Protein AF-Q9F8M1-F1 (afdb_monomer)

Sequence (147 aa):
ARGYRLKRGLLKGEAEVVGTVFWGDSILPENMEEALKQILSMIKEYNPDLVVAVPAFNAGRYGTACGAVAEAVVKNLGIPAVTGMYPENPGVEMYKKSVYIIATADSAIGMRNAIPKMAALGLKLLKKEEIGTPEQEGYIARGIRKN

Mean predicted aligned error: 5.14 Å

pLDDT: mean 87.05, std 12.94, range [32.91, 97.69]

InterPro domains:
  IPR010187 Selenoprotein B, glycine/betaine/sarcosine/D-proline reductase [PF07355] (9-147)
  IPR010187 Selenoprotein B, glycine/betaine/sarcosine/D-proline reductase [TIGR01918] (9-147)

Nearest PDB structures (foldseek):
  1fcj-assembly2_D  TM=5.327E-01  e=2.006E-01  Salmonella enterica subsp. enterica serovar Typhimurium
  4b46-assembly1_A  TM=5.431E-01  e=9.671E-01  Haloferax volcanii
  5j5v-assembly1_A  TM=5.435E-01  e=9.104E-01  Escherichia coli O157:H7
  1x94-assembly1_A  TM=5.390E-01  e=1.569E+00  Vibrio cholerae
  1d6s-assembly1_B  TM=5.321E-01  e=2.256E+00  Salmonella enterica subsp. enterica serovar Typhimurium

Secondary structure (DSSP, 8-state):
--PPPPPGGGGTTS----------S---GGGHHHHHHHHHHHHHHT--S-EEPPP-TT-HHHHHHHHHHHHHHHHHH---EEEEE-TTSHHHHHHTTTSEEEE--SSGGGHHHHHHHHHHHHHHHHTTPPP--HHHH-BPP--PPP-

Radius of gyration: 14.23 Å; Cα contacts (8 Å, |Δi|>4): 236; chains: 1; bounding box: 32×32×37 Å

Foldseek 3Di:
DPDDDQDPVLLVVVDDDLDDDDDDLPCDPVCVVVSLVVSVVVVVVSVDQEEEQEEPAQVQSSLLNSLSNQLCCCVPVVHAYEYEYACPRPSCVVRLQRHWYAHFHNDPVRVVVRSSLRSVVRSCSSVVHDDDDCVVSRTDDSPDDDD

Organism: Carboxydothermus hydrogenoformans (NCBI:txid129958)

Structure (mmCIF, N/CA/C/O backbone):
data_AF-Q9F8M1-F1
#
_entry.id   AF-Q9F8M1-F1
#
loop_
_atom_site.group_PDB
_atom_site.id
_atom_site.type_symbol
_atom_site.label_atom_id
_atom_site.label_alt_id
_atom_site.label_comp_id
_atom_site.label_asym_id
_atom_site.label_entity_id
_atom_site.label_seq_id
_atom_site.pdbx_PDB_ins_code
_atom_site.Cartn_x
_atom_site.Cartn_y
_atom_site.Cartn_z
_atom_site.occupancy
_atom_site.B_iso_or_equiv
_atom_site.auth_seq_id
_atom_site.auth_comp_id
_atom_site.auth_asym_id
_atom_site.auth_atom_id
_atom_site.pdbx_PDB_model_num
ATOM 1 N N . ALA A 1 1 ? -7.096 -12.940 -17.910 1.00 33.59 1 ALA A N 1
ATOM 2 C CA . ALA A 1 1 ? -6.105 -12.954 -16.811 1.00 33.59 1 ALA A CA 1
ATOM 3 C C . ALA A 1 1 ? -6.789 -13.417 -15.524 1.00 33.59 1 ALA A C 1
ATOM 5 O O . ALA A 1 1 ? -7.895 -12.960 -15.259 1.00 33.59 1 ALA A O 1
ATOM 6 N N . ARG A 1 2 ? -6.209 -14.354 -14.754 1.00 32.91 2 ARG A N 1
ATOM 7 C CA . ARG A 1 2 ? -6.777 -14.769 -13.455 1.00 32.91 2 ARG A CA 1
ATOM 8 C C . ARG A 1 2 ? -6.548 -13.648 -12.441 1.00 32.91 2 ARG A C 1
ATOM 10 O O . ARG A 1 2 ? -5.453 -13.515 -11.911 1.00 32.91 2 ARG A O 1
ATOM 17 N N . GLY A 1 3 ? -7.566 -12.825 -12.221 1.00 41.03 3 GLY A N 1
ATOM 18 C CA . GLY A 1 3 ? -7.569 -11.836 -11.152 1.00 41.03 3 GLY A CA 1
ATOM 19 C C . GLY A 1 3 ? -7.757 -12.514 -9.799 1.00 41.03 3 GLY A C 1
ATOM 20 O O . GLY A 1 3 ? -8.746 -13.215 -9.594 1.00 41.03 3 GLY A O 1
ATOM 21 N N . TYR A 1 4 ? -6.812 -12.336 -8.881 1.00 47.28 4 TYR A N 1
ATOM 22 C CA . TYR A 1 4 ? -6.910 -12.871 -7.524 1.00 47.28 4 TYR A CA 1
ATOM 23 C C . TYR A 1 4 ? -7.567 -11.830 -6.614 1.00 47.28 4 TYR A C 1
ATOM 25 O O . TYR A 1 4 ? -7.164 -10.672 -6.599 1.00 47.28 4 TYR A O 1
ATOM 33 N N . ARG A 1 5 ? -8.598 -12.243 -5.869 1.00 56.44 5 ARG A N 1
ATOM 34 C CA . ARG A 1 5 ? -9.344 -11.388 -4.933 1.00 56.44 5 ARG A CA 1
ATOM 35 C C . ARG A 1 5 ? -8.867 -11.627 -3.505 1.00 56.44 5 ARG A C 1
ATOM 37 O O . ARG A 1 5 ? -8.577 -12.769 -3.134 1.00 56.44 5 ARG A O 1
ATOM 44 N N . LEU A 1 6 ? -8.847 -10.576 -2.687 1.00 60.38 6 LEU A N 1
ATOM 45 C CA . LEU A 1 6 ? -8.650 -10.718 -1.247 1.00 60.38 6 LEU A CA 1
ATOM 46 C C . LEU A 1 6 ? -9.801 -11.569 -0.679 1.00 60.38 6 LEU A C 1
ATOM 48 O O . LEU A 1 6 ? -10.975 -11.268 -0.890 1.00 60.38 6 LEU A O 1
ATOM 52 N N . LYS A 1 7 ? -9.486 -12.685 -0.013 1.00 60.84 7 LYS A N 1
ATOM 53 C CA . LYS A 1 7 ? -10.519 -13.579 0.536 1.00 60.84 7 LYS A CA 1
ATOM 54 C C . LYS A 1 7 ? -11.174 -12.939 1.763 1.00 60.84 7 LYS A C 1
ATOM 56 O O . LYS A 1 7 ? -10.461 -12.512 2.666 1.00 60.84 7 LYS A O 1
ATOM 61 N N . ARG A 1 8 ? -12.512 -12.991 1.848 1.00 59.88 8 ARG A N 1
ATOM 62 C CA . ARG A 1 8 ? -13.319 -12.467 2.976 1.00 59.88 8 ARG A CA 1
ATOM 63 C C . ARG A 1 8 ? -12.805 -12.895 4.362 1.00 59.88 8 ARG A C 1
ATOM 65 O O . ARG A 1 8 ? -12.790 -12.086 5.279 1.00 59.88 8 ARG A O 1
ATOM 72 N N . GLY A 1 9 ? -12.309 -14.128 4.507 1.00 63.16 9 GLY A N 1
ATOM 73 C CA . GLY A 1 9 ? -11.788 -14.638 5.785 1.00 63.16 9 GLY A CA 1
ATOM 74 C C . GLY A 1 9 ? -10.552 -13.904 6.330 1.00 63.16 9 GLY A C 1
ATOM 75 O O . GLY A 1 9 ? -10.303 -13.948 7.528 1.00 63.16 9 GLY A O 1
ATOM 76 N N . LEU A 1 10 ? -9.797 -13.196 5.483 1.00 75.62 10 LEU A N 1
ATOM 77 C CA . LEU A 1 10 ? -8.617 -12.431 5.910 1.00 75.62 10 LEU A CA 1
ATOM 78 C C . LEU A 1 10 ? -8.978 -11.117 6.607 1.00 75.62 10 LEU A C 1
ATOM 80 O O . LEU A 1 10 ? -8.174 -10.598 7.374 1.00 75.62 10 LEU A O 1
ATOM 84 N N . LEU A 1 11 ? -10.184 -10.606 6.357 1.00 77.31 11 LEU A N 1
ATOM 85 C CA . LEU A 1 11 ? -10.702 -9.387 6.972 1.00 77.31 11 LEU A CA 1
ATOM 86 C C . LEU A 1 11 ? -11.420 -9.668 8.300 1.00 77.31 11 LEU A C 1
ATOM 88 O O . LEU A 1 11 ? -11.963 -8.748 8.893 1.00 77.31 11 LEU A O 1
ATOM 92 N N . LYS A 1 12 ? -11.457 -10.934 8.754 1.00 78.50 12 LYS A N 1
ATOM 93 C CA . LYS A 1 12 ? -12.072 -11.381 10.021 1.00 78.50 12 LYS A CA 1
ATOM 94 C C . LYS A 1 12 ? -13.532 -10.932 10.229 1.00 78.50 12 LYS A C 1
ATOM 96 O O . LYS A 1 12 ? -13.999 -10.868 11.357 1.00 78.50 12 LYS A O 1
ATOM 101 N N . GLY A 1 13 ? -14.257 -10.648 9.144 1.00 80.44 13 GLY A N 1
ATOM 102 C CA . GLY A 1 13 ? -15.625 -10.115 9.200 1.00 80.44 13 GLY A CA 1
ATOM 103 C C . GLY A 1 13 ? -15.715 -8.624 9.543 1.00 80.44 13 GLY A C 1
ATOM 104 O O . GLY A 1 13 ? -16.816 -8.104 9.652 1.00 80.44 13 GLY A O 1
ATOM 105 N N . GLU A 1 14 ? -14.581 -7.937 9.681 1.00 83.00 14 GLU A N 1
ATOM 106 C CA . GLU A 1 14 ? -14.504 -6.519 10.051 1.00 83.00 14 GLU A CA 1
ATOM 107 C C . GLU A 1 14 ? -14.547 -5.580 8.839 1.00 83.00 14 GLU A C 1
ATOM 109 O O . GLU A 1 14 ? -14.772 -4.384 8.983 1.00 83.00 14 GLU A O 1
ATOM 114 N N . ALA A 1 15 ? -14.322 -6.120 7.642 1.00 84.81 15 ALA A N 1
ATOM 115 C CA . ALA A 1 15 ? -14.454 -5.410 6.380 1.00 84.81 15 ALA A CA 1
ATOM 116 C C . ALA A 1 15 ? -14.885 -6.374 5.270 1.00 84.81 15 ALA A C 1
ATOM 118 O O . ALA A 1 15 ? -14.707 -7.596 5.367 1.00 84.81 15 ALA A O 1
ATOM 119 N N . GLU A 1 16 ? -15.402 -5.818 4.179 1.00 86.94 16 GLU A N 1
ATOM 120 C CA . GLU A 1 16 ? -15.739 -6.565 2.975 1.00 86.94 16 GLU A CA 1
ATOM 121 C C . GLU A 1 16 ? -15.054 -5.999 1.731 1.00 86.94 16 GLU A C 1
ATOM 123 O O . GLU A 1 16 ? -14.680 -4.832 1.659 1.00 86.94 16 GLU A O 1
ATOM 128 N N . VAL A 1 17 ? -14.865 -6.859 0.731 1.00 88.25 17 VAL A N 1
ATOM 129 C CA . VAL A 1 17 ? -14.338 -6.435 -0.567 1.00 88.25 17 VAL A CA 1
ATOM 130 C C . VAL A 1 17 ? -15.503 -5.920 -1.405 1.00 88.25 17 VAL A C 1
ATOM 132 O O . VAL A 1 17 ? -16.269 -6.725 -1.938 1.00 88.25 17 VAL A O 1
ATOM 135 N N . VAL A 1 18 ? -15.608 -4.596 -1.519 1.00 89.38 18 VAL A N 1
ATOM 136 C CA . VAL A 1 18 ? -16.657 -3.899 -2.287 1.00 89.38 18 VAL A CA 1
ATOM 137 C C . VAL A 1 18 ? -16.388 -3.868 -3.795 1.00 89.38 18 VAL A C 1
ATOM 139 O O . VAL A 1 18 ? -17.317 -3.765 -4.588 1.00 89.38 18 VAL A O 1
ATOM 142 N N . GLY A 1 19 ? -15.127 -4.022 -4.212 1.00 87.62 19 GLY A N 1
ATOM 143 C CA . GLY A 1 19 ? -14.735 -3.959 -5.618 1.00 87.62 19 GLY A CA 1
ATOM 144 C C . GLY A 1 19 ? -13.337 -4.505 -5.885 1.00 87.62 19 GLY A C 1
ATOM 145 O O . GLY A 1 19 ? -12.539 -4.749 -4.980 1.00 87.62 19 GLY A O 1
ATOM 146 N N . THR A 1 20 ? -13.0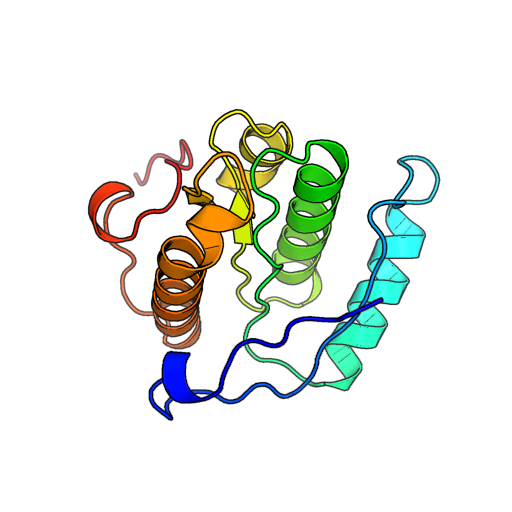24 -4.737 -7.157 1.00 88.62 20 THR A N 1
ATOM 147 C CA . THR A 1 20 ? -11.662 -5.048 -7.608 1.00 88.62 20 THR A CA 1
ATOM 148 C C . THR A 1 20 ? -11.445 -4.384 -8.956 1.00 88.62 20 THR A C 1
ATOM 150 O O . THR A 1 20 ? -12.089 -4.752 -9.936 1.00 88.62 20 THR A O 1
ATOM 153 N N . VAL A 1 21 ? -10.531 -3.420 -8.997 1.00 86.81 21 VAL A N 1
ATOM 154 C CA . VAL A 1 21 ? -10.140 -2.729 -10.226 1.00 86.81 21 VAL A CA 1
ATOM 155 C C . VAL A 1 21 ? -8.913 -3.427 -10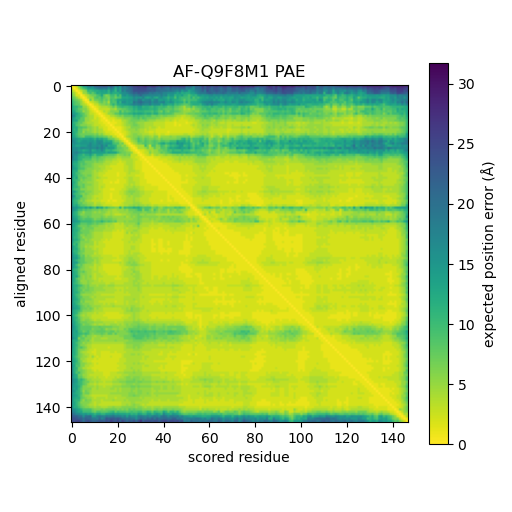.799 1.00 86.81 21 VAL A C 1
ATOM 157 O O . VAL A 1 21 ? -7.936 -3.658 -10.087 1.00 86.81 21 VAL A O 1
ATOM 160 N N . PHE A 1 22 ? -8.964 -3.777 -12.082 1.00 82.50 22 PHE A N 1
ATOM 161 C CA . PHE A 1 22 ? -7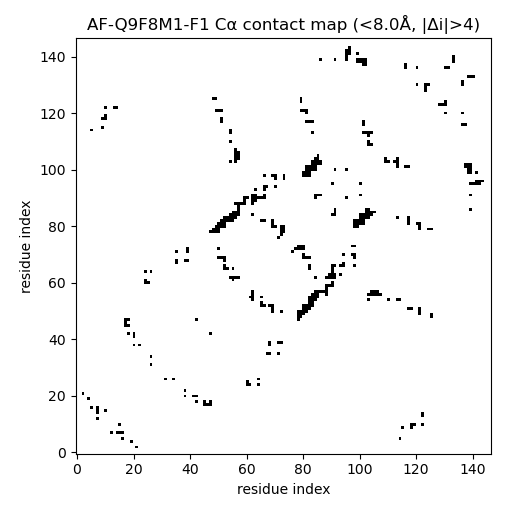.821 -4.328 -12.801 1.00 82.50 22 PHE A CA 1
ATOM 162 C C . PHE A 1 22 ? -7.191 -3.231 -13.643 1.00 82.50 22 PHE A C 1
ATOM 164 O O . PHE A 1 22 ? -7.822 -2.707 -14.554 1.00 82.50 22 PHE A O 1
ATOM 171 N N . TRP A 1 23 ? -5.930 -2.929 -13.365 1.00 75.25 23 TRP A N 1
ATOM 172 C CA . TRP A 1 23 ? -5.093 -2.120 -14.235 1.00 75.25 23 TRP A CA 1
ATOM 173 C C . TRP A 1 23 ? -3.821 -2.909 -14.548 1.00 75.25 23 TRP A C 1
ATOM 175 O O . TRP A 1 23 ? -3.325 -3.673 -13.715 1.00 75.25 23 TRP A O 1
ATOM 185 N N . GLY A 1 24 ? -3.336 -2.796 -15.782 1.00 68.25 24 GLY A N 1
ATOM 186 C CA . GLY A 1 24 ? -2.088 -3.439 -16.188 1.00 68.25 24 GLY A CA 1
ATOM 187 C C . GLY A 1 24 ? -0.865 -2.789 -15.533 1.00 68.25 24 GLY A C 1
ATOM 188 O O . GLY A 1 24 ? -0.942 -1.720 -14.934 1.00 68.25 24 GLY A O 1
ATOM 189 N N . ASP A 1 25 ? 0.299 -3.400 -15.719 1.00 68.56 25 ASP A N 1
ATOM 190 C CA . ASP A 1 25 ? 1.614 -2.845 -15.358 1.00 68.56 25 ASP A CA 1
ATOM 191 C C . ASP A 1 25 ? 2.140 -1.815 -16.381 1.00 68.56 25 ASP A C 1
ATOM 193 O O . ASP A 1 25 ? 3.269 -1.330 -16.292 1.00 68.56 25 ASP A O 1
ATOM 197 N N . SER A 1 26 ? 1.311 -1.479 -17.370 1.00 65.56 26 SER A N 1
ATOM 198 C CA . SER A 1 26 ? 1.644 -0.630 -18.512 1.00 65.56 26 SER A CA 1
ATOM 199 C C . SER A 1 26 ? 1.279 0.839 -18.301 1.00 65.56 26 SER A C 1
ATOM 201 O O . SER A 1 26 ? 1.026 1.550 -19.267 1.00 65.56 26 SER A O 1
ATOM 203 N N . ILE A 1 27 ? 1.271 1.311 -17.049 1.00 67.88 27 ILE A N 1
ATOM 204 C CA . ILE A 1 27 ? 1.252 2.753 -16.782 1.00 67.88 27 ILE A CA 1
ATOM 205 C C . ILE A 1 27 ? 2.602 3.302 -17.246 1.00 67.88 27 ILE A C 1
ATOM 207 O O . ILE A 1 27 ? 3.621 3.129 -16.576 1.00 67.88 27 ILE A O 1
ATOM 211 N N . LEU A 1 28 ? 2.612 3.896 -18.435 1.00 65.31 28 LEU A N 1
ATOM 212 C CA . LEU A 1 28 ? 3.782 4.563 -18.983 1.00 65.31 28 LEU A CA 1
ATOM 213 C C . LEU A 1 28 ? 3.901 5.971 -18.375 1.00 65.31 28 LEU A C 1
ATOM 215 O O . LEU A 1 28 ? 2.864 6.590 -18.114 1.00 65.31 28 LEU A O 1
ATOM 219 N N . PRO A 1 29 ? 5.121 6.483 -18.129 1.00 71.31 29 PRO A N 1
ATOM 220 C CA . PRO A 1 29 ? 5.323 7.810 -17.547 1.00 71.31 29 PRO A CA 1
ATOM 221 C C . PRO A 1 29 ? 4.568 8.925 -18.282 1.00 71.31 29 PRO A C 1
ATOM 223 O O . PRO A 1 29 ? 3.961 9.774 -17.636 1.00 71.31 29 PRO A O 1
ATOM 226 N N . GLU A 1 30 ? 4.546 8.886 -19.615 1.00 75.31 30 GLU A N 1
ATOM 227 C CA . GLU A 1 30 ? 3.901 9.882 -20.477 1.00 75.31 30 GLU A CA 1
ATOM 228 C C . GLU A 1 30 ? 2.380 9.974 -20.295 1.00 75.31 30 GLU A C 1
ATOM 230 O O . GLU A 1 30 ? 1.811 11.048 -20.460 1.00 75.31 30 GLU A O 1
ATOM 235 N N . ASN A 1 31 ? 1.731 8.881 -19.883 1.00 82.50 31 ASN A N 1
ATOM 236 C CA . ASN A 1 31 ? 0.277 8.802 -19.714 1.00 82.50 31 ASN A CA 1
ATOM 237 C C . ASN A 1 31 ? -0.123 8.589 -18.248 1.00 82.50 31 ASN A C 1
ATOM 239 O O . ASN A 1 31 ? -1.271 8.253 -17.951 1.00 82.50 31 ASN A O 1
ATOM 243 N N . MET A 1 32 ? 0.820 8.747 -17.314 1.00 81.31 32 MET A N 1
ATOM 244 C CA . MET A 1 32 ? 0.621 8.385 -15.912 1.00 81.31 32 MET A CA 1
ATOM 245 C C . MET A 1 32 ? -0.527 9.168 -15.271 1.00 81.31 32 MET A C 1
ATOM 247 O O . MET A 1 32 ? -1.341 8.581 -14.564 1.00 81.31 32 MET A O 1
ATOM 251 N N . GLU A 1 33 ? -0.634 10.469 -15.538 1.00 86.31 33 GLU A N 1
ATOM 252 C CA . GLU A 1 33 ? -1.695 11.296 -14.959 1.00 86.31 33 GLU A CA 1
ATOM 253 C C . GLU A 1 33 ? -3.090 10.862 -15.435 1.00 86.31 33 GLU A C 1
ATOM 255 O O . GLU A 1 33 ? -4.002 10.697 -14.623 1.00 86.31 33 GLU A O 1
ATOM 260 N N . GLU A 1 34 ? -3.259 10.637 -16.739 1.00 88.69 34 GLU A N 1
ATOM 261 C CA . GLU A 1 34 ? -4.536 10.207 -17.311 1.00 88.69 34 GLU A CA 1
ATOM 262 C C . GLU A 1 34 ? -4.917 8.800 -16.836 1.00 88.69 34 GLU A C 1
ATOM 264 O O . GLU A 1 34 ? -6.048 8.578 -16.394 1.00 88.69 34 GLU A O 1
ATOM 269 N N . ALA A 1 35 ? -3.958 7.871 -16.832 1.00 88.56 35 ALA A N 1
ATOM 270 C CA . ALA A 1 35 ? -4.166 6.518 -16.332 1.00 88.56 35 ALA A CA 1
ATOM 271 C C . ALA A 1 35 ? -4.589 6.521 -14.855 1.00 88.56 35 ALA A C 1
ATOM 273 O O . ALA A 1 35 ? -5.544 5.840 -14.480 1.00 88.56 35 ALA A O 1
ATOM 274 N N . LEU A 1 36 ? -3.929 7.324 -14.012 1.00 90.62 36 LEU A N 1
ATOM 275 C CA . LEU A 1 36 ? -4.299 7.461 -12.604 1.00 90.62 36 LEU A CA 1
ATOM 276 C C . LEU A 1 36 ? -5.696 8.062 -12.442 1.00 90.62 36 LEU A C 1
ATOM 278 O O . LEU A 1 36 ? -6.464 7.556 -11.628 1.00 90.62 36 LEU A O 1
ATOM 282 N N . LYS A 1 37 ? -6.071 9.082 -13.225 1.00 91.75 37 LYS A N 1
ATOM 283 C CA . LYS A 1 37 ? -7.432 9.649 -13.187 1.00 91.75 37 LYS A CA 1
ATOM 284 C C . LYS A 1 37 ? -8.496 8.596 -13.498 1.00 91.75 37 LYS A C 1
ATOM 286 O O . LYS A 1 37 ? -9.477 8.502 -12.762 1.00 91.75 37 LYS A O 1
ATOM 291 N N . GLN A 1 38 ? -8.289 7.782 -14.533 1.00 91.50 38 GLN A N 1
ATOM 292 C CA . GLN A 1 38 ? -9.218 6.706 -14.889 1.00 91.50 38 GLN A CA 1
ATOM 293 C C . GLN A 1 38 ? -9.312 5.649 -13.781 1.00 91.50 38 GLN A C 1
ATOM 295 O O . GLN A 1 38 ? -10.413 5.297 -13.359 1.00 91.50 38 GLN A O 1
ATOM 300 N N . ILE A 1 39 ? -8.171 5.199 -13.247 1.00 92.06 39 ILE A N 1
ATOM 301 C CA . ILE A 1 39 ? -8.130 4.217 -12.154 1.00 92.06 39 ILE A CA 1
ATOM 302 C C . ILE A 1 39 ? -8.840 4.762 -10.911 1.00 92.06 39 ILE A C 1
ATOM 304 O O . ILE A 1 39 ? -9.659 4.067 -10.316 1.00 92.06 39 ILE A O 1
ATOM 308 N N . LEU A 1 40 ? -8.576 6.014 -10.531 1.00 93.44 40 LEU A N 1
ATOM 309 C CA . LEU A 1 40 ? -9.233 6.654 -9.393 1.00 93.44 40 LEU A CA 1
ATOM 310 C C . LEU A 1 40 ? -10.741 6.802 -9.607 1.00 93.44 40 LEU A C 1
ATOM 312 O O . LEU A 1 40 ? -11.493 6.625 -8.653 1.00 93.44 40 LEU A O 1
ATOM 316 N N . SER A 1 41 ? -11.189 7.096 -10.831 1.00 94.12 41 SER A N 1
ATOM 317 C CA . SER A 1 41 ? -12.618 7.126 -11.156 1.00 94.12 41 SER A CA 1
ATOM 318 C C . SER A 1 41 ? -13.264 5.761 -10.922 1.00 94.12 41 SER A C 1
ATOM 320 O O . SER A 1 41 ? -14.250 5.676 -10.198 1.00 94.12 41 SER A O 1
ATOM 322 N N . MET A 1 42 ? -12.651 4.687 -11.432 1.00 93.31 42 MET A N 1
ATOM 323 C CA . MET A 1 42 ? -13.145 3.320 -11.221 1.00 93.31 42 MET A CA 1
ATOM 324 C C . MET A 1 42 ? -13.143 2.928 -9.741 1.00 93.31 42 MET A C 1
ATOM 326 O O . MET A 1 42 ? -14.058 2.259 -9.279 1.00 93.31 42 MET A O 1
ATOM 330 N N . ILE A 1 43 ? -12.123 3.332 -8.975 1.00 93.50 43 ILE A N 1
ATOM 331 C CA . ILE A 1 43 ? -12.065 3.076 -7.530 1.00 93.50 43 ILE A CA 1
ATOM 332 C C . ILE A 1 43 ? -13.219 3.791 -6.813 1.00 93.50 43 ILE A C 1
ATOM 334 O O . ILE A 1 43 ? -13.869 3.176 -5.970 1.00 93.50 43 ILE A O 1
ATOM 338 N N . LYS A 1 44 ? -13.501 5.057 -7.154 1.00 93.38 44 LYS A N 1
ATOM 339 C CA . LYS A 1 44 ? -14.576 5.852 -6.535 1.00 93.38 44 LYS A CA 1
ATOM 340 C C . LYS A 1 44 ? -15.963 5.241 -6.724 1.00 93.38 44 LYS A C 1
ATOM 342 O O . LYS A 1 44 ? -16.778 5.355 -5.817 1.00 93.38 44 LYS A O 1
ATOM 347 N N . GLU A 1 45 ? -16.226 4.583 -7.852 1.00 94.56 45 GLU A N 1
ATOM 348 C CA . GLU A 1 45 ? -17.523 3.939 -8.126 1.00 94.56 45 GLU A CA 1
ATOM 349 C C . GLU A 1 45 ? -17.896 2.876 -7.082 1.00 94.56 45 GLU A C 1
ATOM 351 O O . GLU A 1 45 ? -19.076 2.653 -6.823 1.00 94.56 45 GLU A O 1
ATOM 356 N N . TYR A 1 46 ? -16.902 2.261 -6.436 1.00 94.25 46 TYR A N 1
ATOM 357 C CA . TYR A 1 46 ? -17.123 1.280 -5.372 1.00 94.25 46 TYR A CA 1
ATOM 358 C C . TYR A 1 46 ? -17.256 1.896 -3.973 1.00 94.25 46 TYR A C 1
ATOM 360 O O . TYR A 1 46 ? -17.466 1.153 -3.019 1.00 94.25 46 TYR A O 1
ATOM 368 N N . ASN A 1 47 ? -17.097 3.218 -3.842 1.00 92.56 47 ASN A N 1
ATOM 369 C CA . ASN A 1 47 ? -17.094 3.958 -2.577 1.00 92.56 47 ASN A CA 1
ATOM 370 C C . ASN A 1 47 ? -16.294 3.271 -1.438 1.00 92.56 47 ASN A C 1
ATOM 372 O O . ASN A 1 47 ? -16.861 2.983 -0.385 1.00 92.56 47 ASN A O 1
ATOM 376 N N . PRO A 1 48 ? -15.002 2.938 -1.643 1.00 94.25 48 PRO A N 1
ATOM 377 C CA . PRO A 1 48 ? -14.228 2.197 -0.654 1.00 94.25 48 PRO A CA 1
ATOM 378 C C . PRO A 1 48 ? -13.714 3.095 0.476 1.00 94.25 48 PRO A C 1
ATOM 380 O O . PRO A 1 48 ? -13.268 4.214 0.235 1.00 94.25 48 PRO A O 1
ATOM 383 N N . ASP A 1 49 ? -13.631 2.539 1.684 1.00 94.06 49 ASP A N 1
ATOM 384 C CA . ASP A 1 49 ? -12.991 3.198 2.833 1.00 94.06 49 ASP A CA 1
ATOM 385 C C . ASP A 1 49 ? -11.483 2.889 2.958 1.00 94.06 49 ASP A C 1
ATOM 387 O O . ASP A 1 49 ? -10.763 3.517 3.732 1.00 94.06 49 ASP A O 1
ATOM 391 N N . LEU A 1 50 ? -10.990 1.896 2.211 1.00 93.94 50 LEU A N 1
ATOM 392 C CA . LEU A 1 50 ? -9.596 1.444 2.192 1.00 93.94 50 LEU A CA 1
ATOM 393 C C . LEU A 1 50 ? -9.268 0.858 0.817 1.00 93.94 50 LEU A C 1
ATOM 395 O O . LEU A 1 50 ? -10.047 0.076 0.268 1.00 93.94 50 LEU A O 1
ATOM 399 N N . VAL A 1 51 ? -8.071 1.142 0.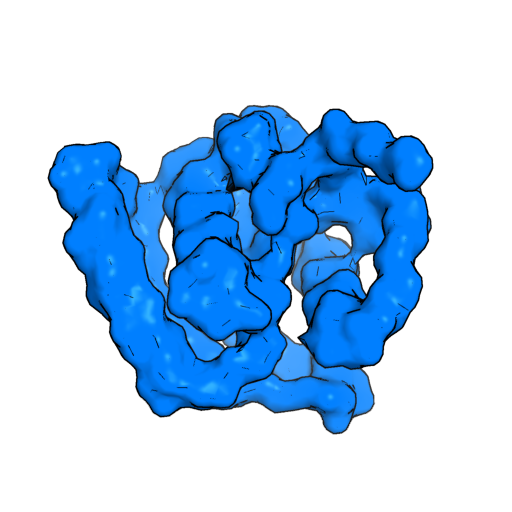300 1.00 94.06 51 VAL A N 1
ATOM 400 C CA . VAL A 1 51 ? -7.549 0.473 -0.902 1.00 94.06 51 VAL A CA 1
ATOM 401 C C . VAL A 1 51 ? -6.350 -0.406 -0.565 1.00 94.06 51 VAL A C 1
ATOM 403 O O . VAL A 1 51 ? -5.375 0.024 0.046 1.00 94.06 51 VAL A O 1
ATOM 406 N N . VAL A 1 52 ? -6.393 -1.652 -1.029 1.00 92.25 52 VAL A N 1
ATOM 407 C CA . VAL A 1 52 ? -5.244 -2.560 -1.001 1.00 92.25 52 VAL A CA 1
ATOM 408 C C . VAL A 1 52 ? -4.727 -2.705 -2.427 1.00 92.25 52 VAL A C 1
ATOM 410 O O . VAL A 1 52 ? -5.330 -3.407 -3.239 1.00 92.25 52 VAL A O 1
ATOM 413 N N . ALA A 1 53 ? -3.611 -2.050 -2.741 1.00 89.44 53 ALA A N 1
ATOM 414 C CA . ALA A 1 53 ? -2.886 -2.349 -3.969 1.00 89.44 53 ALA A CA 1
ATOM 415 C C . ALA A 1 53 ? -2.144 -3.676 -3.762 1.00 89.44 53 ALA A C 1
ATOM 417 O O . ALA A 1 53 ? -1.512 -3.894 -2.731 1.00 89.44 53 ALA A O 1
ATOM 418 N N . VAL A 1 54 ? -2.292 -4.607 -4.702 1.00 81.00 54 VAL A N 1
ATOM 419 C CA . VAL A 1 54 ? -1.779 -5.978 -4.563 1.00 81.00 54 VAL A CA 1
ATOM 420 C C . VAL A 1 54 ? -0.256 -6.019 -4.373 1.00 81.00 54 VAL A C 1
ATOM 422 O O . VAL A 1 54 ? 0.441 -5.102 -4.812 1.00 81.00 54 VAL A O 1
ATOM 425 N N . PRO A 1 55 ? 0.287 -7.077 -3.737 1.00 81.56 55 PRO A N 1
ATOM 426 C CA . PRO A 1 55 ? 1.725 -7.200 -3.574 1.00 81.56 55 PRO A CA 1
ATOM 427 C C . PRO A 1 55 ? 2.418 -7.335 -4.935 1.00 81.56 55 PRO A C 1
ATOM 429 O O . PRO A 1 55 ? 2.083 -8.216 -5.727 1.00 81.56 55 PRO A O 1
ATOM 432 N N . ALA A 1 56 ? 3.405 -6.479 -5.182 1.00 87.75 56 ALA A N 1
ATOM 433 C CA . ALA A 1 56 ? 4.171 -6.441 -6.421 1.00 87.75 56 ALA A CA 1
ATOM 434 C C . ALA A 1 56 ? 5.474 -7.255 -6.367 1.00 87.75 56 ALA A C 1
ATOM 436 O O . ALA A 1 56 ? 6.118 -7.438 -7.398 1.00 87.75 56 ALA A O 1
ATOM 437 N N . PHE A 1 57 ? 5.865 -7.770 -5.195 1.00 89.69 57 PHE A N 1
ATOM 438 C CA . PHE A 1 57 ? 7.106 -8.536 -5.015 1.00 89.69 57 PHE A CA 1
ATOM 439 C C . PHE A 1 57 ? 8.314 -7.788 -5.600 1.00 89.69 57 PHE A C 1
ATOM 441 O O . PHE A 1 57 ? 8.424 -6.575 -5.402 1.00 89.69 57 PHE A O 1
ATOM 448 N N . ASN A 1 58 ? 9.202 -8.470 -6.329 1.00 89.19 58 ASN A N 1
ATOM 449 C CA . ASN A 1 58 ? 10.325 -7.840 -7.022 1.00 89.19 58 ASN A CA 1
ATOM 450 C C . ASN A 1 58 ? 10.006 -7.404 -8.471 1.00 89.19 58 ASN A C 1
ATOM 452 O O . ASN A 1 58 ? 10.905 -7.145 -9.268 1.00 89.19 58 ASN A O 1
ATOM 456 N N . ALA A 1 59 ? 8.727 -7.320 -8.858 1.00 85.44 59 ALA A N 1
ATOM 457 C CA . ALA A 1 59 ? 8.356 -6.831 -10.185 1.00 85.44 59 ALA A CA 1
ATOM 458 C C . ALA A 1 59 ? 8.476 -5.300 -10.230 1.00 85.44 59 ALA A C 1
ATOM 460 O O . ALA A 1 59 ? 7.577 -4.591 -9.777 1.00 85.44 59 ALA A O 1
ATOM 461 N N . GLY A 1 60 ? 9.585 -4.781 -10.766 1.00 85.38 60 GLY A N 1
ATOM 462 C CA . GLY A 1 60 ? 9.918 -3.351 -10.701 1.00 85.38 60 GLY A CA 1
ATOM 463 C C . GLY A 1 60 ? 8.840 -2.419 -11.263 1.00 85.38 60 GLY A C 1
ATOM 464 O O . GLY A 1 60 ? 8.281 -1.619 -10.518 1.00 85.38 60 GLY A O 1
ATOM 465 N N . ARG A 1 61 ? 8.480 -2.566 -12.549 1.00 85.69 61 ARG A N 1
ATOM 466 C CA . ARG A 1 61 ? 7.439 -1.734 -13.197 1.00 85.69 61 ARG A CA 1
ATOM 467 C C . ARG A 1 61 ? 6.075 -1.846 -12.515 1.00 85.69 61 ARG A C 1
ATOM 469 O O . ARG A 1 61 ? 5.339 -0.869 -12.408 1.00 85.69 61 ARG A O 1
ATOM 476 N N . TYR A 1 62 ? 5.736 -3.042 -12.042 1.00 87.00 62 TYR A N 1
ATOM 477 C CA . TYR A 1 62 ? 4.467 -3.256 -11.361 1.00 87.00 62 TYR A CA 1
ATOM 478 C C . TYR A 1 62 ? 4.462 -2.632 -9.961 1.00 87.00 62 TYR A C 1
ATOM 480 O O . TYR A 1 62 ? 3.478 -2.018 -9.568 1.00 87.00 62 TYR A O 1
ATOM 488 N N . GLY A 1 63 ? 5.584 -2.695 -9.239 1.00 89.12 63 GLY A N 1
ATOM 489 C CA . GLY A 1 63 ? 5.753 -2.044 -7.942 1.00 89.12 63 GLY A CA 1
ATOM 490 C C . GLY A 1 63 ? 5.638 -0.529 -8.039 1.00 89.12 63 GLY A C 1
ATOM 491 O O . GLY A 1 63 ? 4.898 0.074 -7.264 1.00 89.12 63 GLY A O 1
ATOM 492 N N . THR A 1 64 ? 6.265 0.090 -9.042 1.00 90.75 64 THR A N 1
ATOM 493 C CA . THR A 1 64 ? 6.105 1.532 -9.277 1.00 90.75 64 THR A CA 1
ATOM 494 C C . THR A 1 64 ? 4.653 1.898 -9.588 1.00 90.75 64 THR A C 1
ATOM 496 O O . THR A 1 64 ? 4.133 2.855 -9.022 1.00 90.75 64 THR A O 1
ATOM 499 N N . ALA A 1 65 ? 3.958 1.101 -10.406 1.00 89.69 65 ALA A N 1
ATOM 500 C CA . ALA A 1 65 ? 2.544 1.316 -10.715 1.00 89.69 65 ALA A CA 1
ATOM 501 C C . ALA A 1 65 ? 1.636 1.170 -9.476 1.00 89.69 65 ALA A C 1
ATOM 503 O O . ALA A 1 65 ? 0.795 2.030 -9.216 1.00 89.69 65 ALA A O 1
ATOM 504 N N . CYS A 1 66 ? 1.815 0.113 -8.677 1.00 91.94 66 CYS A N 1
ATOM 505 C CA . CYS A 1 66 ? 1.055 -0.104 -7.444 1.00 91.94 66 CYS A CA 1
ATOM 506 C C . CYS A 1 66 ? 1.298 1.005 -6.413 1.00 91.94 66 CYS A C 1
ATOM 508 O O . CYS A 1 66 ? 0.357 1.436 -5.749 1.00 91.94 66 CYS A O 1
ATOM 510 N N . GLY A 1 67 ? 2.543 1.473 -6.285 1.00 93.44 67 GLY A N 1
ATOM 511 C CA . GLY A 1 67 ? 2.892 2.590 -5.413 1.00 93.44 67 GLY A CA 1
ATOM 512 C C . GLY A 1 67 ? 2.273 3.911 -5.871 1.00 93.44 67 GLY A C 1
ATOM 513 O O . GLY A 1 67 ? 1.678 4.607 -5.051 1.00 93.44 67 GLY A O 1
ATOM 514 N N . ALA A 1 68 ? 2.309 4.203 -7.176 1.00 93.00 68 ALA A N 1
ATOM 515 C CA . ALA A 1 68 ? 1.683 5.389 -7.761 1.00 93.00 68 ALA A CA 1
ATOM 516 C C . ALA A 1 68 ? 0.169 5.425 -7.513 1.00 93.00 68 ALA A C 1
ATOM 518 O O . ALA A 1 68 ? -0.359 6.438 -7.058 1.00 93.00 68 ALA A O 1
ATOM 519 N N . VAL A 1 69 ? -0.531 4.310 -7.753 1.00 93.31 69 VAL A N 1
ATOM 520 C CA . VAL A 1 69 ? -1.978 4.211 -7.501 1.00 93.31 69 VAL A CA 1
ATOM 521 C C . VAL A 1 69 ? -2.286 4.384 -6.017 1.00 93.31 69 VAL A C 1
ATOM 523 O O . VAL A 1 69 ? -3.171 5.161 -5.667 1.00 93.31 69 VAL A O 1
ATOM 526 N N . ALA A 1 70 ? -1.551 3.704 -5.133 1.00 95.06 70 ALA A N 1
ATOM 527 C CA . ALA A 1 70 ? -1.783 3.807 -3.696 1.00 95.06 70 ALA A CA 1
ATOM 528 C C . ALA A 1 70 ? -1.523 5.229 -3.172 1.00 95.06 70 ALA A C 1
ATOM 530 O O . ALA A 1 70 ? -2.310 5.748 -2.383 1.00 95.06 70 ALA A O 1
ATOM 531 N N . GLU A 1 71 ? -0.469 5.895 -3.647 1.00 96.00 71 GLU A N 1
ATOM 532 C CA . GLU A 1 71 ? -0.213 7.293 -3.307 1.00 96.00 71 GLU A CA 1
ATOM 533 C C . GLU A 1 71 ? -1.330 8.206 -3.829 1.00 96.00 71 GLU A C 1
ATOM 535 O O . GLU A 1 71 ? -1.811 9.075 -3.099 1.00 96.00 71 GLU A O 1
ATOM 540 N N . ALA A 1 72 ? -1.765 8.004 -5.074 1.00 94.88 72 ALA A N 1
ATOM 541 C CA . ALA A 1 72 ? -2.823 8.794 -5.679 1.00 94.88 72 ALA A CA 1
ATOM 542 C C . ALA A 1 72 ? -4.149 8.635 -4.923 1.00 94.88 72 ALA A C 1
ATOM 544 O O . ALA A 1 72 ? -4.854 9.624 -4.737 1.00 94.88 72 ALA A O 1
ATOM 545 N N . VAL A 1 73 ? -4.464 7.434 -4.433 1.00 95.50 73 VAL A N 1
ATOM 546 C CA . VAL A 1 73 ? -5.620 7.190 -3.561 1.00 95.50 73 VAL A CA 1
ATOM 547 C C . VAL A 1 73 ? -5.509 8.011 -2.278 1.00 95.50 73 VAL A C 1
ATOM 549 O O . VAL A 1 73 ? -6.419 8.780 -1.974 1.00 95.50 73 VAL A O 1
ATOM 552 N N . VAL A 1 74 ? -4.380 7.920 -1.568 1.00 95.62 74 VAL A N 1
ATOM 553 C CA . VAL A 1 74 ? -4.176 8.658 -0.311 1.00 95.62 74 VAL A CA 1
ATOM 554 C C . VAL A 1 74 ? -4.296 10.168 -0.531 1.00 95.62 74 VAL A C 1
ATOM 556 O O . VAL A 1 74 ? -4.992 10.844 0.222 1.00 95.62 74 VAL A O 1
ATOM 559 N N . LYS A 1 75 ? -3.661 10.703 -1.580 1.00 95.69 75 LYS A N 1
ATOM 560 C CA . LYS A 1 75 ? -3.632 12.148 -1.854 1.00 95.69 75 LYS A CA 1
ATOM 561 C C . LYS A 1 75 ? -4.952 12.700 -2.400 1.00 95.69 75 LYS A C 1
ATOM 563 O O . LYS A 1 75 ? -5.333 13.802 -2.028 1.00 95.69 75 LYS A O 1
ATOM 568 N N . ASN A 1 76 ? -5.625 11.976 -3.298 1.00 95.44 76 ASN A N 1
ATOM 569 C CA . ASN A 1 76 ? -6.773 12.507 -4.050 1.00 95.44 76 ASN A CA 1
ATOM 570 C C . ASN A 1 76 ? -8.130 12.037 -3.518 1.00 95.44 76 ASN A C 1
ATOM 572 O O . ASN A 1 76 ? -9.133 12.705 -3.763 1.00 95.44 76 ASN A O 1
ATOM 576 N N . LEU A 1 77 ? -8.186 10.880 -2.852 1.00 94.12 77 LEU A N 1
ATOM 577 C CA . LEU A 1 77 ? -9.422 10.348 -2.266 1.00 94.12 77 LEU A CA 1
ATOM 578 C C . LEU A 1 77 ? -9.478 10.547 -0.750 1.00 94.12 77 LEU A C 1
ATOM 580 O O . LEU A 1 77 ? -10.559 10.484 -0.178 1.00 94.12 77 LEU A O 1
ATOM 584 N N . GLY A 1 78 ? -8.335 10.779 -0.096 1.00 94.38 78 GLY A N 1
ATOM 585 C CA . GLY A 1 78 ? -8.269 10.978 1.354 1.00 94.38 78 GLY A CA 1
ATOM 586 C C . GLY A 1 78 ? -8.532 9.711 2.175 1.00 94.38 78 GLY A C 1
ATOM 587 O O . GLY A 1 78 ? -8.708 9.800 3.388 1.00 94.38 78 GLY A O 1
ATOM 588 N N . ILE A 1 79 ? -8.547 8.540 1.533 1.00 94.94 79 ILE A N 1
ATOM 589 C CA . ILE A 1 79 ? -8.715 7.236 2.186 1.00 94.94 79 ILE A CA 1
ATOM 590 C C . ILE A 1 79 ? -7.360 6.531 2.329 1.00 94.94 79 ILE A C 1
ATOM 592 O O . ILE A 1 79 ? -6.467 6.732 1.496 1.00 94.94 79 ILE A O 1
ATOM 596 N N . PRO A 1 80 ? -7.167 5.700 3.367 1.00 95.56 80 PRO A N 1
ATOM 597 C CA . PRO A 1 80 ? -5.941 4.935 3.521 1.00 95.56 80 PRO A CA 1
ATOM 598 C C . PRO A 1 80 ? -5.718 3.975 2.346 1.00 95.56 80 PRO A C 1
ATOM 600 O O . PRO A 1 80 ? -6.654 3.397 1.785 1.00 95.56 80 PRO A O 1
ATOM 603 N N . ALA A 1 81 ? -4.445 3.756 2.019 1.00 95.75 81 ALA A N 1
ATOM 604 C CA . ALA A 1 81 ? -4.026 2.710 1.102 1.00 95.75 81 ALA A CA 1
ATOM 605 C C . ALA A 1 81 ? -2.820 1.940 1.649 1.00 95.75 81 ALA A C 1
ATOM 607 O O . ALA A 1 81 ? -1.958 2.504 2.328 1.00 95.75 81 ALA A O 1
ATOM 608 N N . VAL A 1 82 ? -2.749 0.649 1.326 1.00 95.69 82 VAL A N 1
ATOM 609 C CA . VAL A 1 82 ? -1.610 -0.221 1.652 1.00 95.69 82 VAL A CA 1
ATOM 610 C C . VAL A 1 82 ? -1.200 -1.028 0.425 1.00 95.69 82 VAL A C 1
ATOM 612 O O . VAL A 1 82 ? -2.032 -1.379 -0.412 1.00 95.69 82 VAL A O 1
ATOM 615 N N . THR A 1 83 ? 0.087 -1.339 0.323 1.00 95.62 83 THR A N 1
ATOM 616 C CA . THR A 1 83 ? 0.635 -2.208 -0.726 1.00 95.62 83 THR A CA 1
ATOM 617 C C . THR A 1 83 ? 1.706 -3.139 -0.160 1.00 95.62 83 THR A C 1
ATOM 619 O O . THR A 1 83 ? 2.024 -3.065 1.026 1.00 95.62 83 THR A O 1
ATOM 622 N N . GLY A 1 84 ? 2.240 -4.047 -0.974 1.00 95.50 84 GLY A N 1
ATOM 623 C CA . GLY A 1 84 ? 3.329 -4.944 -0.591 1.00 95.50 84 GLY A CA 1
ATOM 624 C C . GLY A 1 84 ? 4.403 -5.005 -1.669 1.00 95.50 84 GLY A C 1
ATOM 625 O O . GLY A 1 84 ? 4.083 -5.129 -2.847 1.00 95.50 84 GLY A O 1
ATOM 626 N N . MET A 1 85 ? 5.675 -4.920 -1.294 1.00 96.06 85 MET A N 1
ATOM 627 C CA . MET A 1 85 ? 6.792 -4.985 -2.241 1.00 96.06 85 MET A CA 1
ATOM 628 C C . MET A 1 85 ? 8.003 -5.683 -1.623 1.00 96.06 85 MET A C 1
ATOM 630 O O . MET A 1 85 ? 8.192 -5.674 -0.404 1.00 96.06 85 MET A O 1
ATOM 634 N N . TYR A 1 86 ? 8.843 -6.268 -2.477 1.00 96.19 86 TYR A N 1
ATOM 635 C CA . TYR A 1 86 ? 10.180 -6.695 -2.074 1.00 96.19 86 TYR A CA 1
ATOM 636 C C . TYR A 1 86 ? 11.018 -5.442 -1.757 1.00 96.19 86 TYR A C 1
ATOM 638 O O . TYR A 1 86 ? 10.874 -4.458 -2.484 1.00 96.19 86 TYR A O 1
ATOM 646 N N . PRO A 1 87 ? 11.870 -5.423 -0.714 1.00 95.75 87 PRO A N 1
ATOM 647 C CA . PRO A 1 87 ? 12.577 -4.207 -0.297 1.00 95.75 87 PRO A CA 1
ATOM 648 C C . PRO A 1 87 ? 13.410 -3.513 -1.381 1.00 95.75 87 PRO A C 1
ATOM 650 O O . PRO A 1 87 ? 13.528 -2.292 -1.356 1.00 95.75 87 PRO A O 1
ATOM 653 N N . GLU A 1 88 ? 13.946 -4.266 -2.342 1.00 95.06 88 GLU A N 1
ATOM 654 C CA . GLU A 1 88 ? 14.735 -3.722 -3.460 1.00 95.06 88 GLU A CA 1
ATOM 655 C C . GLU A 1 88 ? 13.876 -3.279 -4.654 1.00 95.06 88 GLU A C 1
ATOM 657 O O . GLU A 1 88 ? 14.398 -2.770 -5.645 1.00 95.06 88 GLU A O 1
ATOM 662 N N . ASN A 1 89 ? 12.553 -3.452 -4.585 1.00 94.94 89 ASN A N 1
ATOM 663 C CA . ASN A 1 89 ? 11.667 -2.979 -5.636 1.00 94.94 89 ASN A CA 1
ATOM 664 C C . ASN A 1 89 ? 11.761 -1.440 -5.725 1.00 94.94 89 ASN A C 1
ATOM 666 O O . ASN A 1 89 ? 11.581 -0.766 -4.709 1.00 94.94 89 ASN A O 1
ATOM 670 N N . PRO A 1 90 ? 11.971 -0.852 -6.918 1.00 93.56 90 PRO A N 1
ATOM 671 C CA . PRO A 1 90 ? 12.105 0.597 -7.087 1.00 93.56 90 PRO A CA 1
ATOM 672 C C . PRO A 1 90 ? 10.916 1.400 -6.539 1.00 93.56 90 PRO A C 1
ATOM 674 O O . PRO A 1 90 ? 11.103 2.518 -6.060 1.00 93.56 90 PRO A O 1
ATOM 677 N N . GLY A 1 91 ? 9.704 0.832 -6.542 1.00 93.44 91 GLY A N 1
ATOM 678 C CA . GLY A 1 91 ? 8.524 1.474 -5.958 1.00 93.44 91 GLY A CA 1
ATOM 679 C C . GLY A 1 91 ? 8.643 1.730 -4.449 1.00 93.44 91 GLY A C 1
ATOM 680 O O . GLY A 1 91 ? 7.999 2.642 -3.932 1.00 93.44 91 GLY A O 1
ATOM 681 N N . VAL A 1 92 ? 9.492 0.985 -3.735 1.00 96.25 92 VAL A N 1
ATOM 682 C CA . VAL A 1 92 ? 9.704 1.170 -2.294 1.00 96.25 92 VAL A CA 1
ATOM 683 C C . VAL A 1 92 ? 10.284 2.545 -2.011 1.00 96.25 92 VAL A C 1
ATOM 685 O O . VAL A 1 92 ? 9.698 3.307 -1.242 1.00 96.25 92 VAL A O 1
ATOM 688 N N . GLU A 1 93 ? 11.408 2.891 -2.637 1.00 95.44 93 GLU A N 1
ATOM 689 C CA . GLU A 1 93 ? 12.060 4.175 -2.371 1.00 95.44 93 GLU A CA 1
ATOM 690 C C . GLU A 1 93 ? 11.186 5.348 -2.818 1.00 95.44 93 GLU A C 1
ATOM 692 O O . GLU A 1 93 ? 11.104 6.360 -2.124 1.00 95.44 93 GLU A O 1
ATOM 697 N N . MET A 1 94 ? 10.469 5.174 -3.930 1.00 94.62 94 MET A N 1
ATOM 698 C CA . MET A 1 94 ? 9.580 6.195 -4.479 1.00 94.62 94 MET A CA 1
ATOM 699 C C . MET A 1 94 ? 8.397 6.510 -3.554 1.00 94.62 94 MET A C 1
ATOM 701 O O . MET A 1 94 ? 8.041 7.678 -3.407 1.00 94.62 94 MET A O 1
ATOM 705 N N . TYR A 1 95 ? 7.792 5.498 -2.914 1.00 96.06 95 TYR A N 1
ATOM 706 C CA . TYR A 1 95 ? 6.472 5.655 -2.286 1.00 96.06 95 TYR A CA 1
ATOM 707 C C . TYR A 1 95 ? 6.406 5.355 -0.783 1.00 96.06 95 TYR A C 1
ATOM 709 O O . TYR A 1 95 ? 5.396 5.689 -0.160 1.00 96.06 95 TYR A O 1
ATOM 717 N N . LYS A 1 96 ? 7.456 4.810 -0.143 1.00 95.62 96 LYS A N 1
ATOM 718 C CA . LYS A 1 96 ? 7.435 4.468 1.302 1.00 95.62 96 LYS A CA 1
ATOM 719 C C . LYS A 1 96 ? 7.127 5.657 2.220 1.00 95.62 96 LYS A C 1
ATOM 721 O O . LYS A 1 96 ? 6.601 5.484 3.317 1.00 95.62 96 LYS A O 1
ATOM 726 N N . LYS A 1 97 ? 7.432 6.886 1.796 1.00 95.12 97 LYS A N 1
ATOM 727 C CA . LYS A 1 97 ? 7.096 8.095 2.568 1.00 95.12 97 LYS A CA 1
ATOM 728 C C . LYS A 1 97 ? 5.608 8.430 2.508 1.00 95.12 97 LYS A C 1
ATOM 730 O O . LYS A 1 97 ? 5.068 8.931 3.487 1.00 95.12 97 LYS A O 1
ATOM 735 N N . SER A 1 98 ? 4.929 8.090 1.422 1.00 94.06 98 SER A N 1
ATOM 736 C CA . SER A 1 98 ? 3.520 8.430 1.210 1.00 94.06 98 SER A CA 1
ATOM 737 C C . SER A 1 98 ? 2.566 7.300 1.598 1.00 94.06 98 SER A C 1
ATOM 739 O O . SER A 1 98 ? 1.453 7.566 2.042 1.00 94.06 98 SER A O 1
ATOM 741 N N . VAL A 1 99 ? 3.001 6.044 1.472 1.00 95.44 99 VAL A N 1
ATOM 742 C CA . VAL A 1 99 ? 2.157 4.852 1.633 1.00 95.44 99 VAL A CA 1
ATOM 743 C C . VAL A 1 99 ? 2.858 3.827 2.522 1.00 95.44 99 VAL A C 1
ATOM 745 O O . VAL A 1 99 ? 4.083 3.705 2.511 1.00 95.44 99 VAL A O 1
ATOM 748 N N . TYR A 1 100 ? 2.083 3.060 3.288 1.00 96.88 100 TYR A N 1
ATOM 749 C CA . TYR A 1 100 ? 2.602 1.881 3.976 1.00 96.88 100 TYR A CA 1
ATOM 750 C C . TYR A 1 100 ? 2.826 0.727 2.989 1.00 96.88 100 TYR A C 1
ATOM 752 O O . TYR A 1 100 ? 1.913 0.317 2.269 1.00 96.88 100 TYR A O 1
ATOM 760 N N . ILE A 1 101 ? 4.044 0.183 2.984 1.00 97.50 101 ILE A N 1
ATOM 761 C CA . ILE A 1 101 ? 4.454 -0.902 2.088 1.00 97.50 101 ILE A CA 1
ATOM 762 C C . ILE A 1 101 ? 4.866 -2.103 2.933 1.00 97.50 101 ILE A C 1
ATOM 764 O O . ILE A 1 101 ? 5.887 -2.042 3.608 1.00 97.50 101 ILE A O 1
ATOM 768 N N . ILE A 1 102 ? 4.101 -3.192 2.904 1.00 97.69 102 ILE A N 1
ATOM 769 C CA . ILE A 1 102 ? 4.472 -4.457 3.548 1.00 97.69 102 ILE A CA 1
ATOM 770 C C . ILE A 1 102 ? 5.686 -5.064 2.844 1.00 97.69 102 ILE A C 1
ATOM 772 O O . ILE A 1 102 ? 5.695 -5.189 1.620 1.00 97.69 102 ILE A O 1
ATOM 776 N N . ALA A 1 103 ? 6.689 -5.478 3.619 1.00 96.06 103 ALA A N 1
ATOM 777 C CA . ALA A 1 103 ? 7.825 -6.220 3.093 1.00 96.06 103 ALA A CA 1
ATOM 778 C C . ALA A 1 103 ? 7.368 -7.616 2.648 1.00 96.06 103 ALA A C 1
ATOM 780 O O . ALA A 1 103 ? 6.804 -8.390 3.431 1.00 96.06 103 ALA A O 1
ATOM 781 N N . THR A 1 104 ? 7.606 -7.947 1.382 1.00 94.81 104 THR A N 1
ATOM 782 C CA . THR A 1 104 ? 7.275 -9.256 0.807 1.00 94.81 104 THR A CA 1
ATOM 783 C C . THR A 1 104 ? 8.534 -10.043 0.464 1.00 94.81 104 THR A C 1
ATOM 785 O O . THR A 1 104 ? 9.629 -9.490 0.422 1.00 94.81 104 THR A O 1
ATOM 788 N N . ALA A 1 105 ? 8.375 -11.336 0.162 1.00 92.62 105 ALA A N 1
ATOM 789 C CA . ALA A 1 105 ? 9.407 -12.085 -0.556 1.00 92.62 105 ALA A CA 1
ATOM 790 C C . ALA A 1 105 ? 9.620 -11.506 -1.971 1.00 92.62 105 ALA A C 1
ATOM 792 O O . ALA A 1 105 ? 8.876 -10.629 -2.421 1.00 92.62 105 ALA A O 1
ATOM 793 N N . ASP A 1 106 ? 10.618 -12.023 -2.678 1.00 91.00 106 ASP A N 1
ATOM 794 C CA . ASP A 1 106 ? 10.964 -11.650 -4.053 1.00 91.00 106 ASP A CA 1
ATOM 795 C C . ASP A 1 106 ? 9.928 -12.099 -5.101 1.00 91.00 106 ASP A C 1
ATOM 797 O O . ASP A 1 106 ? 9.852 -11.536 -6.194 1.00 91.00 106 ASP A O 1
ATOM 801 N N . SER A 1 107 ? 9.095 -13.083 -4.756 1.00 87.75 107 SER A N 1
ATOM 802 C CA . SER A 1 107 ? 8.190 -13.767 -5.674 1.00 87.75 107 SER A CA 1
ATOM 803 C C . SER A 1 107 ? 6.823 -14.080 -5.060 1.00 87.75 107 SER A C 1
ATOM 805 O O . SER A 1 107 ? 6.608 -14.060 -3.843 1.00 87.75 107 SER A O 1
ATOM 807 N N . ALA A 1 108 ? 5.885 -14.448 -5.935 1.00 82.94 108 ALA A N 1
ATOM 808 C CA . ALA A 1 108 ? 4.491 -14.723 -5.597 1.00 82.94 108 ALA A CA 1
ATOM 809 C C . ALA A 1 108 ? 4.304 -15.884 -4.594 1.00 82.94 108 ALA A C 1
ATOM 811 O O . ALA A 1 108 ? 3.262 -15.984 -3.945 1.00 82.94 108 ALA A O 1
ATOM 812 N N . ILE A 1 109 ? 5.319 -16.732 -4.394 1.00 86.25 109 ILE A N 1
ATOM 813 C CA . ILE A 1 109 ? 5.327 -17.774 -3.353 1.00 86.25 109 ILE A CA 1
ATOM 814 C C . ILE A 1 109 ? 5.109 -17.149 -1.961 1.00 86.25 109 ILE A C 1
ATOM 816 O O . ILE A 1 109 ? 4.406 -17.718 -1.122 1.00 86.25 109 ILE A O 1
ATOM 820 N N . GLY A 1 110 ? 5.613 -15.928 -1.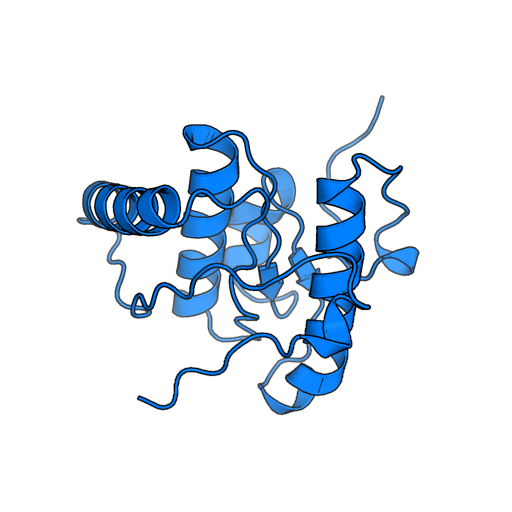746 1.00 85.94 110 GLY A N 1
ATOM 821 C CA . GLY A 1 110 ? 5.444 -15.165 -0.510 1.00 85.94 110 GLY A CA 1
ATOM 822 C C . GLY A 1 110 ? 4.036 -14.611 -0.265 1.00 85.94 110 GLY A C 1
ATOM 823 O O . GLY A 1 110 ? 3.791 -14.061 0.811 1.00 85.94 110 GLY A O 1
ATOM 824 N N . MET A 1 111 ? 3.088 -14.759 -1.204 1.00 85.06 111 MET A N 1
ATOM 825 C CA . MET A 1 111 ? 1.717 -14.233 -1.076 1.00 85.06 111 MET A CA 1
ATOM 826 C C . MET A 1 111 ? 1.035 -14.654 0.224 1.00 85.06 111 MET A C 1
ATOM 828 O O . MET A 1 111 ? 0.381 -13.832 0.866 1.00 85.06 111 MET A O 1
ATOM 832 N N . ARG A 1 112 ? 1.197 -15.923 0.627 1.00 86.50 112 ARG A N 1
ATOM 833 C CA . ARG A 1 112 ? 0.552 -16.471 1.833 1.00 86.50 112 ARG A CA 1
ATOM 834 C C . ARG A 1 112 ? 0.944 -15.719 3.106 1.00 86.50 112 ARG A C 1
ATOM 836 O O . ARG A 1 112 ? 0.137 -15.664 4.025 1.00 86.50 112 ARG A O 1
ATOM 843 N N . ASN A 1 113 ? 2.130 -15.111 3.125 1.00 88.75 113 ASN A N 1
ATOM 844 C CA . ASN A 1 113 ? 2.640 -14.347 4.262 1.00 88.75 113 ASN A CA 1
ATOM 845 C C . ASN A 1 113 ? 2.387 -12.841 4.111 1.00 88.75 113 ASN A C 1
ATOM 847 O O . ASN A 1 113 ? 2.104 -12.167 5.097 1.00 88.75 113 ASN A O 1
ATOM 851 N N . ALA A 1 114 ? 2.477 -12.309 2.888 1.00 91.25 114 ALA A N 1
ATOM 852 C CA . ALA A 1 114 ? 2.305 -10.883 2.618 1.00 91.25 114 ALA A CA 1
ATOM 853 C C . ALA A 1 114 ? 0.850 -10.424 2.791 1.00 91.25 114 ALA A C 1
ATOM 855 O O . ALA A 1 114 ? 0.578 -9.438 3.472 1.00 91.25 114 ALA A O 1
ATOM 856 N N . ILE A 1 115 ? -0.095 -11.163 2.205 1.00 89.88 115 ILE A N 1
ATOM 857 C CA . ILE A 1 115 ? -1.498 -10.748 2.135 1.00 89.88 115 ILE A CA 1
ATOM 858 C C . ILE A 1 115 ? -2.138 -10.602 3.533 1.00 89.88 115 ILE A C 1
ATOM 860 O O . ILE A 1 115 ? -2.788 -9.581 3.762 1.00 89.88 115 ILE A O 1
ATOM 864 N N . PRO A 1 116 ? -1.966 -11.539 4.492 1.00 91.31 116 PRO A N 1
ATOM 865 C CA . PRO A 1 116 ? -2.521 -11.366 5.837 1.00 91.31 116 PRO A CA 1
ATOM 866 C C . PRO A 1 116 ? -1.977 -10.133 6.567 1.00 91.31 116 PRO A C 1
ATOM 868 O O . PRO A 1 116 ? -2.737 -9.454 7.251 1.00 91.31 116 PRO A O 1
ATOM 871 N N . LYS A 1 117 ? -0.689 -9.809 6.389 1.00 94.06 117 LYS A N 1
ATOM 872 C CA . LYS A 1 117 ? -0.072 -8.611 6.982 1.00 94.06 117 LYS A CA 1
ATOM 873 C C . LYS A 1 117 ? -0.634 -7.328 6.371 1.00 94.06 117 LYS A C 1
ATOM 875 O O . LYS A 1 117 ? -0.970 -6.403 7.099 1.00 94.06 117 LYS A O 1
ATOM 880 N N . MET A 1 118 ? -0.806 -7.303 5.047 1.00 94.06 118 MET A N 1
ATOM 881 C CA . MET A 1 118 ? -1.440 -6.180 4.345 1.00 94.06 118 MET A CA 1
ATOM 882 C C . MET A 1 118 ? -2.877 -5.961 4.822 1.00 94.06 118 MET A C 1
ATOM 884 O O . MET A 1 118 ? -3.257 -4.829 5.102 1.00 94.06 118 MET A O 1
ATOM 888 N N . ALA A 1 119 ? -3.659 -7.035 4.965 1.00 91.94 119 ALA A N 1
ATOM 889 C CA . ALA A 1 119 ? -5.024 -6.956 5.478 1.00 91.94 119 ALA A CA 1
ATOM 890 C C . ALA A 1 119 ? -5.063 -6.438 6.926 1.00 91.94 119 ALA A C 1
ATOM 892 O O . ALA A 1 119 ? -5.832 -5.529 7.224 1.00 91.94 119 ALA A O 1
ATOM 893 N N . ALA A 1 120 ? -4.207 -6.964 7.808 1.00 93.25 120 ALA A N 1
ATOM 894 C CA . ALA A 1 120 ? -4.138 -6.533 9.202 1.00 93.25 120 ALA A CA 1
ATOM 895 C C . ALA A 1 120 ? -3.766 -5.047 9.334 1.00 93.25 120 ALA A C 1
ATOM 897 O O . ALA A 1 120 ? -4.447 -4.307 10.041 1.00 93.25 120 ALA A O 1
ATOM 898 N N . LEU A 1 121 ? -2.736 -4.595 8.611 1.00 95.19 121 LEU A N 1
ATOM 899 C CA . LEU A 1 121 ? -2.324 -3.192 8.620 1.00 95.19 121 LEU A CA 1
ATOM 900 C C . LEU A 1 121 ? -3.401 -2.282 8.014 1.00 95.19 121 LEU A C 1
ATOM 902 O O . LEU A 1 121 ? -3.693 -1.221 8.558 1.00 95.19 121 LEU A O 1
ATOM 906 N N . GLY A 1 122 ? -4.030 -2.715 6.919 1.00 93.88 122 GLY A N 1
ATOM 907 C CA . GLY A 1 122 ? -5.145 -2.003 6.300 1.00 93.88 122 GLY A CA 1
ATOM 908 C C . GLY A 1 122 ? -6.321 -1.796 7.259 1.00 93.88 122 GLY A C 1
ATOM 909 O O . GLY A 1 122 ? -6.843 -0.688 7.347 1.00 93.88 122 GLY A O 1
ATOM 910 N N . LEU A 1 123 ? -6.695 -2.822 8.031 1.00 93.25 123 LEU A N 1
ATOM 911 C CA . LEU A 1 123 ? -7.751 -2.717 9.043 1.00 93.25 123 LEU A CA 1
ATOM 912 C C . LEU A 1 123 ? -7.396 -1.724 10.156 1.00 93.25 123 LEU A C 1
ATOM 914 O O . LEU A 1 123 ? -8.247 -0.927 10.545 1.00 93.25 123 LEU A O 1
ATOM 918 N N . LYS A 1 124 ? -6.147 -1.722 10.639 1.00 95.38 124 LYS A N 1
ATOM 919 C CA . LYS A 1 124 ? -5.699 -0.730 11.631 1.00 95.38 124 LYS A CA 1
ATOM 920 C C . LYS A 1 124 ? -5.796 0.696 11.094 1.00 95.38 124 LYS A C 1
ATOM 922 O O . LYS A 1 124 ? -6.299 1.578 11.786 1.00 95.38 124 LYS A O 1
ATOM 927 N N . LEU A 1 125 ? -5.365 0.913 9.848 1.00 94.12 125 LEU A N 1
ATOM 928 C CA . LEU A 1 125 ? -5.464 2.215 9.181 1.00 94.12 125 LEU A CA 1
ATOM 929 C C . LEU A 1 125 ? -6.918 2.670 9.041 1.00 94.12 125 LEU A C 1
ATOM 931 O O . LEU A 1 125 ? -7.226 3.821 9.342 1.00 94.12 125 LEU A O 1
ATOM 935 N N . LEU A 1 126 ? -7.807 1.762 8.632 1.00 92.44 126 LEU A N 1
ATOM 936 C CA . LEU A 1 126 ? -9.238 2.027 8.502 1.00 92.44 126 LEU A CA 1
ATOM 937 C C . LEU A 1 126 ? -9.859 2.462 9.839 1.00 92.44 126 LEU A C 1
ATOM 939 O O . LEU A 1 126 ? -10.608 3.434 9.898 1.00 92.44 126 LEU A O 1
ATOM 943 N N . LYS A 1 127 ? -9.494 1.780 10.927 1.00 93.06 127 LYS A N 1
ATOM 944 C CA . LYS A 1 127 ? -9.970 2.072 12.286 1.00 93.06 127 LYS A CA 1
ATOM 945 C C . LYS A 1 127 ? -9.252 3.235 12.969 1.00 93.06 127 LYS A C 1
ATOM 947 O O . LYS A 1 127 ? -9.622 3.597 14.083 1.00 93.06 127 LYS A O 1
ATOM 952 N N . LYS A 1 128 ? -8.241 3.823 12.320 1.00 93.88 128 LYS A N 1
ATOM 953 C CA . LYS A 1 128 ? -7.381 4.878 12.881 1.00 93.88 128 LYS A CA 1
ATOM 954 C C . LYS A 1 128 ? -6.694 4.451 14.188 1.00 93.88 128 LYS A C 1
ATOM 956 O O . LYS A 1 128 ? -6.491 5.269 15.082 1.00 93.88 128 LYS A O 1
ATOM 961 N N . GLU A 1 129 ? -6.343 3.172 14.292 1.00 94.56 129 GLU A N 1
ATOM 962 C CA . GLU A 1 129 ? -5.563 2.642 15.410 1.00 94.56 129 GLU A CA 1
ATOM 963 C C . GLU A 1 129 ? -4.102 3.113 15.333 1.00 94.56 129 GLU A C 1
ATOM 965 O O . GLU A 1 129 ? -3.601 3.504 14.272 1.00 94.56 129 GLU A O 1
ATOM 970 N N . GLU A 1 130 ? -3.394 3.053 16.462 1.00 93.69 130 GLU A N 1
ATOM 971 C CA . GLU A 1 130 ? -1.960 3.316 16.471 1.00 93.69 130 GLU A CA 1
ATOM 972 C C . GLU A 1 130 ? -1.218 2.258 15.642 1.00 93.69 130 GLU A C 1
ATOM 974 O O . GLU A 1 130 ? -1.392 1.050 15.817 1.00 93.69 130 GLU A O 1
ATOM 979 N N . ILE A 1 131 ? -0.377 2.730 14.722 1.00 94.81 131 ILE A N 1
ATOM 980 C CA . ILE A 1 131 ? 0.468 1.870 13.898 1.00 94.81 131 ILE A CA 1
ATOM 981 C C . ILE A 1 131 ? 1.812 1.693 14.599 1.00 94.81 131 ILE A C 1
ATOM 983 O O . ILE A 1 131 ? 2.516 2.681 14.829 1.00 94.81 131 ILE A O 1
ATOM 987 N N . GLY A 1 132 ? 2.165 0.441 14.892 1.00 93.00 132 GLY A N 1
ATOM 988 C CA . GLY A 1 132 ? 3.414 0.074 15.549 1.00 93.00 132 GLY A CA 1
ATOM 989 C C . GLY A 1 132 ? 4.661 0.263 14.680 1.00 93.00 132 GLY A C 1
ATOM 990 O O . GLY A 1 132 ? 4.650 0.878 13.603 1.00 93.00 132 GLY A O 1
ATOM 991 N N . THR A 1 133 ? 5.777 -0.282 15.161 1.00 93.88 133 THR A N 1
ATOM 992 C CA . THR A 1 133 ? 7.063 -0.196 14.458 1.00 93.88 133 THR A CA 1
ATOM 993 C C . THR A 1 133 ? 7.058 -1.025 13.163 1.00 93.88 133 THR A C 1
ATOM 995 O O . THR A 1 133 ? 6.232 -1.936 13.011 1.00 93.88 133 THR A O 1
ATOM 998 N N . PRO A 1 134 ? 7.977 -0.748 12.215 1.00 94.50 134 PRO A N 1
ATOM 999 C CA . PRO A 1 134 ? 8.163 -1.568 11.015 1.00 94.50 134 PRO A CA 1
ATOM 1000 C C . PRO A 1 134 ? 8.253 -3.072 11.311 1.00 94.50 134 PRO A C 1
ATOM 1002 O O . PRO A 1 134 ? 7.665 -3.882 10.599 1.00 94.50 134 PRO A O 1
ATOM 1005 N N . GLU A 1 135 ? 8.932 -3.451 12.393 1.00 92.81 135 GLU A N 1
ATOM 1006 C CA . GLU A 1 135 ? 9.142 -4.840 12.806 1.00 92.81 135 GLU A CA 1
ATOM 1007 C C . GLU A 1 135 ? 7.851 -5.498 13.303 1.00 92.81 135 GLU A C 1
ATOM 1009 O O . GLU A 1 135 ? 7.595 -6.662 12.994 1.00 92.81 135 GLU A O 1
ATOM 1014 N N . GLN A 1 136 ? 7.024 -4.758 14.048 1.00 93.69 136 GLN A N 1
ATOM 1015 C CA . GLN A 1 136 ? 5.763 -5.260 14.600 1.00 93.69 136 GLN A CA 1
ATOM 1016 C C . GLN A 1 136 ? 4.702 -5.459 13.514 1.00 93.69 136 GLN A C 1
ATOM 1018 O O . GLN A 1 136 ? 3.978 -6.453 13.514 1.00 93.69 136 GLN A O 1
ATOM 1023 N N . GLU A 1 137 ? 4.612 -4.511 12.583 1.00 94.62 137 GLU A N 1
ATOM 1024 C CA . GLU A 1 137 ? 3.559 -4.479 11.562 1.00 94.62 137 GLU A CA 1
ATOM 1025 C C . GLU A 1 137 ? 4.001 -5.120 10.232 1.00 94.62 137 GLU A C 1
ATOM 1027 O O . GLU A 1 137 ? 3.178 -5.480 9.389 1.00 94.62 137 GLU A O 1
ATOM 1032 N N . GLY A 1 138 ? 5.311 -5.277 10.023 1.00 94.31 138 GLY A N 1
ATOM 1033 C CA . GLY A 1 138 ? 5.903 -5.867 8.824 1.00 94.31 138 GLY A CA 1
ATOM 1034 C C . GLY A 1 138 ? 5.968 -4.936 7.610 1.00 94.31 138 GLY A C 1
ATOM 1035 O O . GLY A 1 138 ? 6.133 -5.431 6.491 1.00 94.31 138 GLY A O 1
ATOM 1036 N N . TYR A 1 139 ? 5.826 -3.619 7.795 1.00 96.62 139 TYR A N 1
ATOM 1037 C CA . TYR A 1 139 ? 6.044 -2.641 6.725 1.00 96.62 139 TYR A CA 1
ATOM 1038 C C . TYR A 1 139 ? 7.513 -2.223 6.624 1.00 96.62 139 TYR A C 1
ATOM 1040 O O . TYR A 1 139 ? 8.266 -2.287 7.586 1.00 96.62 139 TYR A O 1
ATOM 1048 N N . ILE A 1 140 ? 7.929 -1.782 5.442 1.00 96.56 140 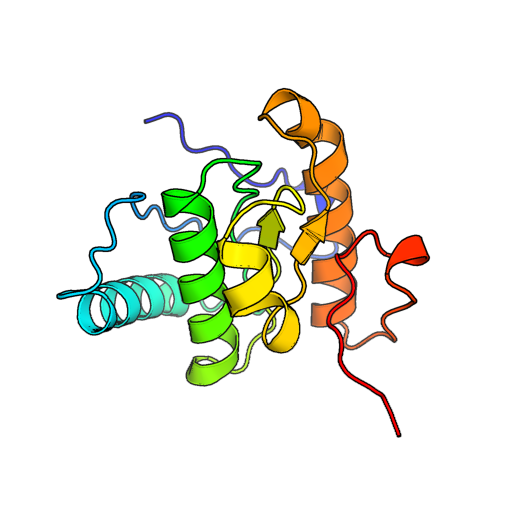ILE A N 1
ATOM 1049 C CA . ILE A 1 140 ? 9.272 -1.272 5.178 1.00 96.56 140 ILE A CA 1
ATOM 1050 C C . ILE A 1 140 ? 9.420 0.105 5.825 1.00 96.56 140 ILE A C 1
ATOM 1052 O O . ILE A 1 140 ? 8.587 0.990 5.614 1.00 96.56 140 ILE A O 1
ATOM 1056 N N . ALA A 1 141 ? 10.501 0.302 6.582 1.00 95.62 141 ALA A N 1
ATOM 1057 C CA . ALA A 1 141 ? 10.771 1.547 7.289 1.00 95.62 141 ALA A CA 1
ATOM 1058 C C . ALA A 1 141 ? 10.656 2.771 6.362 1.00 95.62 141 ALA A C 1
ATOM 1060 O O . ALA A 1 141 ? 11.327 2.890 5.336 1.00 95.62 141 ALA A O 1
ATOM 1061 N N . ARG A 1 142 ? 9.792 3.711 6.754 1.00 93.62 142 ARG A N 1
ATOM 1062 C CA . ARG A 1 142 ? 9.369 4.829 5.896 1.00 93.62 142 ARG A CA 1
ATOM 1063 C C . ARG A 1 142 ? 10.350 6.002 5.883 1.00 93.62 142 ARG A C 1
ATOM 1065 O O . ARG A 1 142 ? 10.202 6.915 5.077 1.00 93.62 142 ARG A O 1
ATOM 1072 N N . GLY A 1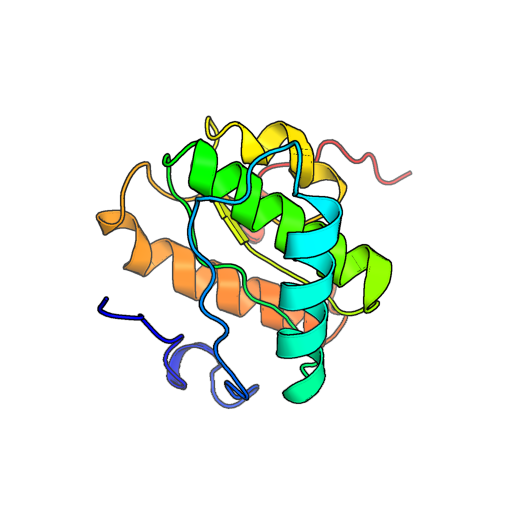 143 ? 11.341 6.003 6.779 1.00 86.88 143 GLY A N 1
ATOM 1073 C CA . GLY A 1 143 ? 12.300 7.105 6.923 1.00 86.88 143 GLY A CA 1
ATOM 1074 C C . GLY A 1 143 ? 11.667 8.423 7.388 1.00 86.88 143 GLY A C 1
ATOM 1075 O O . GLY A 1 143 ? 12.252 9.485 7.192 1.00 86.88 143 GLY A O 1
ATOM 1076 N N . ILE A 1 144 ? 10.467 8.366 7.974 1.00 81.75 144 ILE A N 1
ATOM 1077 C CA . ILE A 1 144 ? 9.772 9.519 8.550 1.00 81.75 144 ILE A CA 1
ATOM 1078 C C . ILE A 1 144 ? 10.160 9.588 10.023 1.00 81.75 144 ILE A C 1
ATOM 1080 O O . ILE A 1 144 ? 9.867 8.665 10.783 1.00 81.75 144 ILE A O 1
ATOM 1084 N N . ARG A 1 145 ? 10.825 10.671 10.426 1.00 69.31 145 ARG A N 1
ATOM 1085 C CA . ARG A 1 145 ? 11.027 10.972 11.845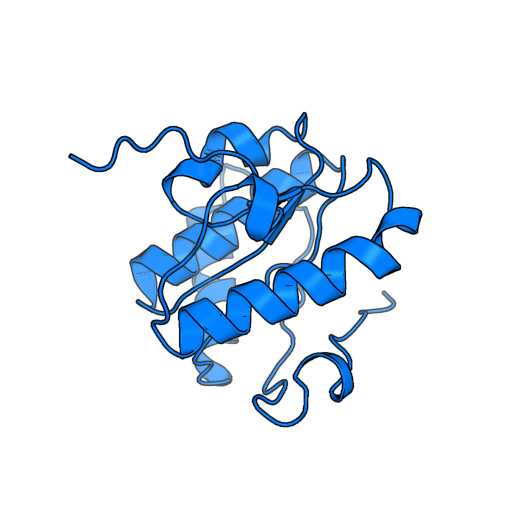 1.00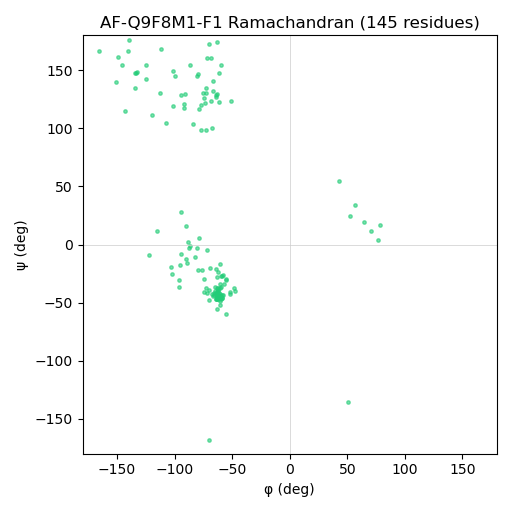 69.31 145 ARG A CA 1
ATOM 1086 C C . ARG A 1 145 ? 9.718 11.535 12.390 1.00 69.31 145 ARG A C 1
ATOM 1088 O O . ARG A 1 145 ? 9.230 12.537 11.872 1.00 69.31 145 ARG A O 1
ATOM 1095 N N . LYS A 1 146 ? 9.135 10.870 13.387 1.00 56.78 146 LYS A N 1
ATOM 1096 C CA . LYS A 1 146 ? 8.130 11.498 14.250 1.00 56.78 146 LYS A CA 1
ATOM 1097 C C . LYS A 1 146 ? 8.905 12.350 15.259 1.00 56.78 146 LYS A C 1
ATOM 1099 O O . LYS A 1 146 ? 9.726 11.793 15.984 1.00 56.78 146 LYS A O 1
ATOM 1104 N N . ASN A 1 147 ? 8.694 13.663 15.220 1.00 37.91 147 ASN A N 1
ATOM 1105 C CA . ASN A 1 147 ? 9.146 14.598 16.252 1.00 37.91 147 ASN A CA 1
ATOM 1106 C C . ASN A 1 147 ? 8.025 14.799 17.267 1.00 37.91 147 ASN A C 1
ATOM 1108 O O . ASN A 1 147 ? 6.852 14.752 16.826 1.00 37.91 147 ASN A O 1
#

Solvent-accessible surface area (backbone atoms only — not comparable to full-atom values): 8477 Å² total; per-residue (Å²): 130,92,79,84,74,86,59,61,77,64,42,74,76,77,53,79,84,75,70,84,86,88,76,75,63,75,72,44,82,94,48,37,70,61,53,49,51,53,52,51,52,62,51,54,76,46,68,63,68,61,45,76,37,68,69,29,19,50,41,41,61,40,20,37,47,38,33,51,51,32,38,46,39,37,74,76,69,71,31,55,35,32,32,27,28,11,81,84,15,62,18,43,79,76,25,29,74,75,30,56,31,26,52,35,42,68,44,78,84,34,45,82,64,34,51,54,41,44,43,52,52,44,50,35,56,65,70,68,49,90,80,71,53,39,83,79,57,41,31,52,79,43,86,72,82,84,128